Protein AF-A0A743Z932-F1 (afdb_monomer_lite)

Sequence (120 aa):
MTENQHVRCTPEEFRTSVIRALTDIPPQTDADRCIREFISHWPAFNGGWLLFFAAHIQAAINNTNSNNILLLISTDKNQSWMQTEISGSPVPVLPVPDFCDFFIRRQQFIAVDFRPTPPE

Radius of gyration: 13.88 Å; chains: 1; bounding box: 36×32×36 Å

Foldseek 3Di:
DFDKDKDKDDLVVQLVLLVCLVVVNDDDDPSVVLNNVLCVLVVVADRVVSNVVSVLVVVQCVVQVWPPKMWMWIATPNSQAIEIEIETVPFRPRPPPPPVCVVCVVRVHYHYHYDYDDDD

pLDDT: mean 74.31, std 14.08, range [42.59, 92.62]

Secondary structure (DSSP, 8-state):
---EEEEEE-HHHHHHHHHHHHTTPPP-SHHHHHHHHHHHH-TTTSSHHHHHHHHHHHHHHHHHT-TT-EEEEEEETT---EEEEEEESSPP-----HHHHHHHTT-TTEEEEEEEPPP-

Structure (mmCIF, N/CA/C/O backbone):
data_AF-A0A743Z932-F1
#
_entry.id   AF-A0A743Z932-F1
#
loop_
_atom_site.group_PDB
_atom_site.id
_atom_site.type_symbol
_atom_site.label_atom_id
_atom_site.label_alt_id
_atom_site.label_comp_id
_atom_site.label_asym_id
_atom_site.label_entity_id
_atom_site.label_seq_id
_atom_site.pdbx_PDB_ins_code
_atom_site.Cartn_x
_atom_site.Cartn_y
_atom_site.Cartn_z
_atom_site.occupancy
_atom_site.B_iso_or_equiv
_atom_site.auth_seq_id
_atom_site.auth_comp_id
_atom_site.auth_asym_id
_atom_site.auth_atom_id
_atom_site.pdbx_PDB_model_num
ATOM 1 N N . MET A 1 1 ? -20.133 15.194 -3.673 1.00 44.06 1 MET A N 1
ATOM 2 C CA . MET A 1 1 ? -18.705 15.123 -4.035 1.00 44.06 1 MET A CA 1
ATOM 3 C C . MET A 1 1 ? -18.008 14.389 -2.911 1.00 44.06 1 MET A C 1
ATOM 5 O O . MET A 1 1 ? -18.061 14.859 -1.783 1.00 44.06 1 MET A O 1
ATOM 9 N N . THR A 1 2 ? -17.516 13.183 -3.169 1.00 50.94 2 THR A N 1
ATOM 10 C CA . THR A 1 2 ? -16.728 12.419 -2.197 1.00 50.94 2 THR A CA 1
ATOM 11 C C . THR A 1 2 ? -15.359 13.081 -2.124 1.00 50.94 2 THR A C 1
ATOM 13 O O . THR A 1 2 ? -14.681 13.196 -3.140 1.00 50.94 2 THR A O 1
ATOM 16 N N . GLU A 1 3 ? -15.013 13.623 -0.963 1.00 68.69 3 GLU A N 1
ATOM 17 C CA . GLU A 1 3 ? -13.696 14.201 -0.720 1.00 68.69 3 GLU A CA 1
ATOM 18 C C . GLU A 1 3 ? -12.708 13.034 -0.626 1.00 68.69 3 GLU A C 1
ATOM 20 O O . GLU A 1 3 ? -12.849 12.167 0.242 1.00 68.69 3 GLU A O 1
ATOM 25 N N . ASN A 1 4 ? -11.798 12.955 -1.596 1.00 76.81 4 ASN A N 1
ATOM 26 C CA . ASN A 1 4 ? -10.777 11.920 -1.645 1.00 76.81 4 ASN A CA 1
ATOM 27 C C . ASN A 1 4 ? -9.505 12.448 -0.981 1.00 76.81 4 ASN A C 1
ATOM 29 O O . ASN A 1 4 ? -9.063 13.564 -1.265 1.00 76.81 4 ASN A O 1
ATOM 33 N N . GLN A 1 5 ? -8.910 11.642 -0.110 1.00 82.56 5 GLN A N 1
ATOM 34 C CA . GLN A 1 5 ? -7.587 11.890 0.431 1.00 82.56 5 GLN A CA 1
ATOM 35 C C . GLN A 1 5 ? -6.547 11.404 -0.575 1.00 82.56 5 GLN A C 1
ATOM 37 O O . GLN A 1 5 ? -6.607 10.270 -1.044 1.00 82.56 5 GLN A O 1
ATOM 42 N N . HIS A 1 6 ? -5.579 12.262 -0.884 1.00 86.88 6 HIS A N 1
ATOM 43 C CA . HIS A 1 6 ? -4.495 11.962 -1.808 1.00 86.88 6 HIS A CA 1
ATOM 44 C C . HIS A 1 6 ? -3.156 12.066 -1.086 1.00 86.88 6 HIS A C 1
ATOM 46 O O . HIS A 1 6 ? -2.832 13.116 -0.531 1.00 86.88 6 HIS A O 1
ATOM 52 N N . VAL A 1 7 ? -2.364 10.997 -1.117 1.00 89.25 7 VAL A N 1
ATOM 53 C CA . VAL A 1 7 ? -1.026 10.969 -0.522 1.00 89.25 7 VAL A CA 1
ATOM 54 C C . VAL A 1 7 ? -0.011 10.517 -1.558 1.00 89.25 7 VAL A C 1
ATOM 56 O O . VAL A 1 7 ? -0.188 9.491 -2.210 1.00 89.25 7 VAL A O 1
ATOM 59 N N . ARG A 1 8 ? 1.066 11.290 -1.703 1.00 90.06 8 ARG A N 1
ATOM 60 C CA . ARG A 1 8 ? 2.211 10.922 -2.537 1.00 90.06 8 ARG A CA 1
ATOM 61 C C . ARG A 1 8 ? 3.301 10.312 -1.675 1.00 90.06 8 ARG A C 1
ATOM 63 O O . ARG A 1 8 ? 3.592 10.838 -0.605 1.00 90.06 8 ARG A O 1
ATOM 70 N N . CYS A 1 9 ? 3.899 9.233 -2.154 1.00 88.44 9 CYS A N 1
ATOM 71 C CA . CYS A 1 9 ? 5.037 8.598 -1.506 1.00 88.44 9 CYS A CA 1
ATOM 72 C C . CYS A 1 9 ? 5.916 7.887 -2.534 1.00 88.44 9 CYS A C 1
ATOM 74 O O . CYS A 1 9 ? 5.499 7.594 -3.658 1.00 88.44 9 CYS A O 1
ATOM 76 N N . THR A 1 10 ? 7.150 7.610 -2.145 1.00 88.56 10 THR A N 1
ATOM 77 C CA . THR A 1 10 ? 8.021 6.706 -2.883 1.00 88.56 10 THR A CA 1
ATOM 78 C C . THR A 1 10 ? 7.612 5.246 -2.641 1.00 88.56 10 THR A C 1
ATOM 80 O O . THR A 1 10 ? 6.945 4.922 -1.656 1.00 88.56 10 THR A O 1
ATOM 83 N N . PRO A 1 11 ? 8.032 4.324 -3.512 1.00 85.75 11 PRO A N 1
ATOM 84 C CA . PRO A 1 11 ? 7.841 2.885 -3.327 1.00 85.75 11 PRO A CA 1
ATOM 85 C C . PRO A 1 11 ? 8.407 2.324 -2.021 1.00 85.75 11 PRO A C 1
ATOM 87 O O . PRO A 1 11 ? 7.791 1.460 -1.394 1.00 85.75 11 PRO A O 1
ATOM 90 N N . GLU A 1 12 ? 9.552 2.844 -1.584 1.00 87.50 12 GLU A N 1
ATOM 91 C CA . GLU A 1 12 ? 10.166 2.461 -0.314 1.00 87.50 12 GLU A CA 1
ATOM 92 C C . GLU A 1 12 ? 9.348 2.966 0.880 1.00 87.50 12 GLU A C 1
ATOM 94 O O . GLU A 1 12 ? 9.096 2.211 1.825 1.00 87.50 12 GLU A O 1
ATOM 99 N N . GLU A 1 13 ? 8.879 4.214 0.819 1.00 91.12 13 GLU A N 1
ATOM 100 C CA . GLU A 1 13 ? 7.983 4.778 1.829 1.00 91.12 13 GLU A CA 1
ATOM 101 C C . GLU A 1 13 ? 6.680 3.984 1.901 1.00 91.12 13 GLU A C 1
ATOM 103 O O . GLU A 1 13 ? 6.302 3.562 2.987 1.00 91.12 13 GLU A O 1
ATOM 108 N N . PHE A 1 14 ? 6.053 3.678 0.760 1.00 89.69 14 PHE A N 1
ATOM 109 C CA . PHE A 1 14 ? 4.849 2.849 0.695 1.00 89.69 14 PHE A CA 1
ATOM 110 C C . PHE A 1 14 ? 5.052 1.496 1.384 1.00 89.69 14 PHE A C 1
ATOM 112 O O . PHE A 1 14 ? 4.279 1.115 2.266 1.00 89.69 14 PHE A O 1
ATOM 119 N N . ARG A 1 15 ? 6.130 0.781 1.034 1.00 90.19 15 ARG A N 1
ATOM 120 C CA . ARG A 1 15 ? 6.478 -0.499 1.666 1.00 90.19 15 ARG A CA 1
ATOM 121 C C . ARG A 1 15 ? 6.646 -0.346 3.176 1.00 90.19 15 ARG A C 1
ATOM 123 O O . ARG A 1 15 ? 6.138 -1.168 3.940 1.00 90.19 15 ARG A O 1
ATOM 130 N N . THR A 1 16 ? 7.361 0.689 3.601 1.00 92.31 16 THR A N 1
ATOM 131 C CA . THR A 1 16 ? 7.630 0.969 5.013 1.00 92.31 16 THR A CA 1
ATOM 132 C C . THR A 1 16 ? 6.341 1.269 5.773 1.00 92.31 16 THR A C 1
ATOM 134 O O . THR A 1 16 ? 6.130 0.705 6.847 1.00 92.31 16 THR A O 1
ATOM 137 N N . SER A 1 17 ? 5.447 2.079 5.205 1.00 92.19 17 SER A N 1
ATOM 138 C CA . SER A 1 17 ? 4.137 2.399 5.772 1.00 92.19 17 SER A CA 1
ATOM 139 C C . SER A 1 17 ? 3.267 1.160 5.959 1.00 92.19 17 SER A C 1
ATOM 141 O O . SER A 1 17 ? 2.674 0.983 7.023 1.00 92.19 17 SER A O 1
ATOM 143 N N . VAL A 1 18 ? 3.238 0.263 4.968 1.00 89.75 18 VAL A N 1
ATOM 144 C CA . VAL A 1 18 ? 2.511 -1.012 5.066 1.00 89.75 18 VAL A CA 1
ATOM 145 C C . VAL A 1 18 ? 3.080 -1.879 6.190 1.00 89.75 18 VAL A C 1
ATOM 147 O O . VAL A 1 18 ? 2.320 -2.386 7.011 1.00 89.75 18 VAL A O 1
ATOM 150 N N . ILE A 1 19 ? 4.409 -2.023 6.273 1.00 90.75 19 ILE A N 1
ATOM 151 C CA . ILE A 1 19 ? 5.054 -2.794 7.349 1.00 90.75 19 ILE A CA 1
ATOM 152 C C . ILE A 1 19 ? 4.709 -2.192 8.712 1.00 90.75 19 ILE A C 1
ATOM 154 O O . ILE A 1 19 ? 4.265 -2.923 9.591 1.00 90.75 19 ILE A O 1
ATOM 158 N N . ARG A 1 20 ? 4.852 -0.872 8.880 1.00 92.62 20 ARG A N 1
ATOM 159 C CA . ARG A 1 20 ? 4.542 -0.182 10.141 1.00 92.62 20 ARG A CA 1
ATOM 160 C C . ARG A 1 20 ? 3.100 -0.393 10.571 1.00 92.62 20 ARG A C 1
ATOM 162 O O . ARG A 1 20 ? 2.866 -0.687 11.740 1.00 92.62 20 ARG A O 1
ATOM 169 N N . ALA A 1 21 ? 2.158 -0.271 9.638 1.00 90.44 21 ALA A N 1
ATOM 170 C CA . ALA A 1 21 ? 0.748 -0.509 9.905 1.00 90.44 21 ALA A CA 1
ATOM 171 C C . ALA A 1 21 ? 0.487 -1.959 10.347 1.00 90.44 21 ALA A C 1
ATOM 173 O O . ALA A 1 21 ? -0.288 -2.174 11.272 1.00 90.44 21 ALA A O 1
ATOM 174 N N . LEU A 1 22 ? 1.173 -2.939 9.748 1.00 87.62 22 LEU A N 1
ATOM 175 C CA . LEU A 1 22 ? 1.035 -4.358 10.099 1.00 87.62 22 LEU A CA 1
ATOM 176 C C . LEU A 1 22 ? 1.724 -4.768 11.396 1.00 87.62 22 LEU A C 1
ATOM 178 O O . LEU A 1 22 ? 1.329 -5.756 12.008 1.00 87.62 22 LEU A O 1
ATOM 182 N N . THR A 1 23 ? 2.758 -4.040 11.804 1.00 90.50 23 THR A N 1
ATOM 183 C CA . THR A 1 23 ? 3.487 -4.277 13.055 1.00 90.50 23 THR A CA 1
ATOM 184 C C . THR A 1 23 ? 3.069 -3.311 14.164 1.00 90.50 23 THR A C 1
ATOM 186 O O . THR A 1 23 ? 3.801 -3.148 15.137 1.00 90.50 23 THR A O 1
ATOM 189 N N . ASP A 1 24 ? 1.941 -2.619 13.993 1.00 87.94 24 ASP A N 1
ATOM 190 C CA . ASP A 1 24 ? 1.374 -1.644 14.930 1.00 87.94 24 ASP A CA 1
ATOM 191 C C . ASP A 1 24 ? 2.285 -0.470 15.339 1.00 87.94 24 ASP A C 1
ATOM 193 O O . ASP A 1 24 ? 1.994 0.258 16.295 1.00 87.94 24 ASP A O 1
ATOM 197 N N . ILE A 1 25 ? 3.336 -0.191 14.565 1.00 92.62 25 ILE A N 1
ATOM 198 C CA . ILE A 1 25 ? 4.239 0.941 14.802 1.00 92.62 25 ILE A CA 1
ATOM 199 C C . ILE A 1 25 ? 3.476 2.256 14.549 1.00 92.62 25 ILE A C 1
ATOM 201 O O . ILE A 1 25 ? 2.764 2.365 13.547 1.00 92.62 25 ILE A O 1
ATOM 205 N N . PRO A 1 26 ? 3.581 3.271 15.432 1.00 91.62 26 PRO A N 1
ATOM 206 C CA . PRO A 1 26 ? 2.912 4.560 15.253 1.00 91.62 26 PRO A CA 1
ATOM 207 C C . PRO A 1 26 ? 3.216 5.218 13.895 1.00 91.62 26 PRO A C 1
ATOM 209 O O . PRO A 1 26 ? 4.369 5.172 13.453 1.00 91.62 26 PRO A O 1
ATOM 212 N N . PRO A 1 27 ? 2.218 5.842 13.236 1.00 91.69 27 PRO A N 1
ATOM 213 C CA . PRO A 1 27 ? 2.436 6.508 11.959 1.00 91.69 27 PRO A CA 1
ATOM 214 C C . PRO A 1 27 ? 3.354 7.723 12.129 1.00 91.69 27 PRO A C 1
ATOM 216 O O . PRO A 1 27 ? 3.185 8.508 13.061 1.00 91.69 27 PRO A O 1
ATOM 219 N N . GLN A 1 28 ? 4.311 7.885 11.217 1.00 92.56 28 GLN A N 1
ATOM 220 C CA . GLN A 1 28 ? 5.267 8.999 11.201 1.00 92.56 28 GLN A CA 1
ATOM 221 C C . GLN A 1 28 ? 5.062 9.937 10.007 1.00 92.56 28 GLN A C 1
ATOM 223 O O . GLN A 1 28 ? 5.530 11.071 10.029 1.00 92.56 28 GLN A O 1
ATOM 228 N N . THR A 1 29 ? 4.368 9.471 8.970 1.00 91.25 29 THR A N 1
ATOM 229 C CA . THR A 1 29 ? 4.080 10.221 7.742 1.00 91.25 29 THR A CA 1
ATOM 230 C C . THR A 1 29 ? 2.578 10.218 7.454 1.00 91.25 29 THR A C 1
ATOM 232 O O . THR A 1 29 ? 1.816 9.433 8.027 1.00 91.25 29 THR A O 1
ATOM 235 N N . ASP A 1 30 ? 2.125 11.080 6.542 1.00 89.06 30 ASP A N 1
ATOM 236 C CA . ASP A 1 30 ? 0.730 11.047 6.088 1.00 89.06 30 ASP A CA 1
ATOM 237 C C . ASP A 1 30 ? 0.410 9.761 5.303 1.00 89.06 30 ASP A C 1
ATOM 239 O O . ASP A 1 30 ? -0.722 9.280 5.357 1.00 89.06 30 ASP A O 1
ATOM 243 N N . ALA A 1 31 ? 1.411 9.152 4.652 1.00 88.25 31 ALA A N 1
ATOM 244 C CA . ALA A 1 31 ? 1.281 7.840 4.015 1.00 88.25 31 ALA A CA 1
ATOM 245 C C . ALA A 1 31 ? 1.062 6.738 5.054 1.00 88.25 31 ALA A C 1
ATOM 247 O O . ALA A 1 31 ? 0.144 5.934 4.897 1.00 88.25 31 ALA A O 1
ATOM 248 N N . ASP A 1 32 ? 1.824 6.756 6.156 1.00 91.88 32 ASP A N 1
ATOM 249 C CA . ASP A 1 32 ? 1.627 5.826 7.270 1.00 91.88 32 ASP A CA 1
ATOM 250 C C . ASP A 1 32 ? 0.203 5.936 7.826 1.00 91.88 32 ASP A C 1
ATOM 252 O O . ASP A 1 32 ? -0.434 4.918 8.086 1.00 91.88 32 ASP A O 1
ATOM 256 N N . ARG A 1 33 ? -0.306 7.165 8.000 1.00 91.44 33 ARG A N 1
ATOM 257 C CA . ARG A 1 33 ? -1.659 7.398 8.522 1.00 91.44 33 ARG A CA 1
ATOM 258 C C . ARG A 1 33 ? -2.726 6.870 7.565 1.00 91.44 33 ARG A C 1
ATOM 260 O O . ARG A 1 33 ? -3.553 6.069 7.985 1.00 91.44 33 ARG A O 1
ATOM 267 N N . CYS A 1 34 ? -2.659 7.265 6.294 1.00 89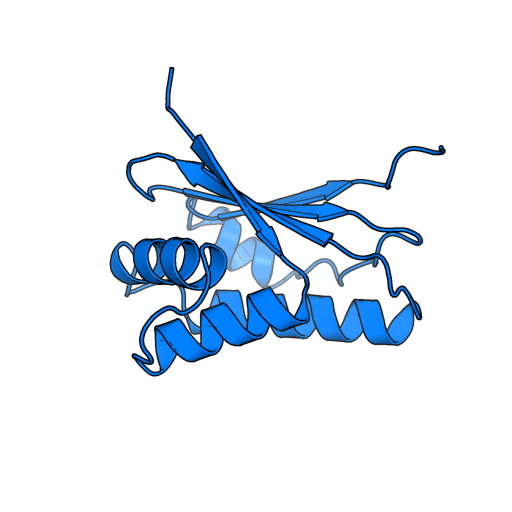.06 34 CYS A N 1
ATOM 268 C CA . CYS A 1 34 ? -3.610 6.849 5.261 1.00 89.06 34 CYS A CA 1
ATOM 269 C C . CYS A 1 34 ? -3.651 5.319 5.110 1.00 89.06 34 CYS A C 1
ATOM 271 O O . CYS A 1 34 ? -4.717 4.708 5.162 1.00 89.06 34 CYS A O 1
ATOM 273 N N . ILE A 1 35 ? -2.483 4.677 5.011 1.00 88.50 35 ILE A N 1
ATOM 274 C CA . ILE A 1 35 ? -2.391 3.220 4.872 1.00 88.50 35 ILE A CA 1
ATOM 275 C C . ILE A 1 35 ? -2.882 2.527 6.143 1.00 88.50 35 ILE A C 1
ATOM 277 O O . ILE A 1 35 ? -3.661 1.583 6.048 1.00 88.50 35 ILE A O 1
ATOM 281 N N . ARG A 1 36 ? -2.492 2.993 7.335 1.00 89.94 36 ARG A N 1
ATOM 282 C CA . ARG A 1 36 ? -2.950 2.390 8.596 1.00 89.94 36 ARG A CA 1
ATOM 283 C C . ARG A 1 36 ? -4.465 2.462 8.752 1.00 89.94 36 ARG A C 1
ATOM 285 O O . ARG A 1 36 ? -5.072 1.468 9.145 1.00 89.94 36 ARG A O 1
ATOM 292 N N . GLU A 1 37 ? -5.064 3.609 8.450 1.00 88.50 37 GLU A N 1
ATOM 293 C CA . GLU A 1 37 ? -6.517 3.785 8.483 1.00 88.50 37 GLU A CA 1
ATOM 294 C C . GLU A 1 37 ? -7.209 2.861 7.480 1.00 88.50 37 GLU A C 1
ATOM 296 O O . GLU A 1 37 ? -8.173 2.191 7.834 1.00 88.50 37 GLU A O 1
ATOM 301 N N . PHE A 1 38 ? -6.698 2.743 6.256 1.00 86.25 38 PHE A N 1
ATOM 302 C CA . PHE A 1 38 ? -7.275 1.827 5.275 1.00 86.25 38 PHE A CA 1
ATOM 303 C C . PHE A 1 38 ? -7.211 0.356 5.724 1.00 86.25 38 PHE A C 1
ATOM 305 O O . PHE A 1 38 ? -8.204 -0.370 5.636 1.00 86.25 38 PHE A O 1
ATOM 312 N N . ILE A 1 39 ? -6.066 -0.090 6.256 1.00 85.62 39 ILE A N 1
ATOM 313 C CA . ILE A 1 39 ? -5.892 -1.466 6.749 1.00 85.62 39 ILE A CA 1
ATOM 314 C C . ILE A 1 39 ? -6.825 -1.756 7.929 1.00 85.62 39 ILE A C 1
ATOM 316 O O . ILE A 1 39 ? -7.397 -2.845 7.997 1.00 85.62 39 ILE A O 1
ATOM 320 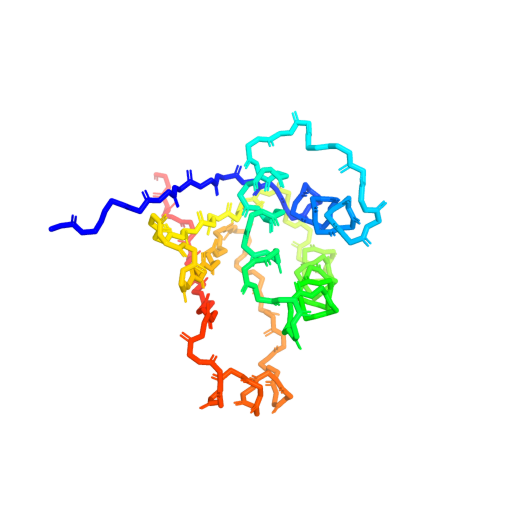N N . SER A 1 40 ? -7.014 -0.799 8.843 1.00 85.12 40 SER A N 1
ATOM 321 C CA . SER A 1 40 ? -7.868 -0.994 10.021 1.00 85.12 40 SER A CA 1
ATOM 322 C C . SER A 1 40 ? -9.356 -1.112 9.680 1.00 85.12 40 SER A C 1
ATOM 324 O O . SER A 1 40 ? -10.082 -1.800 10.398 1.00 85.12 40 SER A O 1
ATOM 326 N N . HIS A 1 41 ? -9.807 -0.503 8.579 1.00 80.62 41 HIS A N 1
ATOM 327 C CA . HIS A 1 41 ? -11.182 -0.637 8.083 1.00 80.62 41 HIS A CA 1
ATOM 328 C C . HIS A 1 41 ? -11.420 -1.969 7.357 1.00 80.62 41 HIS A C 1
ATOM 330 O O . HIS A 1 41 ? -12.541 -2.478 7.360 1.00 80.62 41 HIS A O 1
ATOM 336 N N . TRP A 1 42 ? -10.366 -2.576 6.799 1.00 73.75 42 TRP A N 1
ATOM 337 C CA . TRP A 1 42 ? -10.434 -3.848 6.071 1.00 73.75 42 TRP A CA 1
ATOM 338 C C . TRP A 1 42 ? -9.432 -4.889 6.606 1.00 73.75 42 TRP A C 1
ATOM 340 O O . TRP A 1 42 ? -8.591 -5.395 5.850 1.00 73.75 42 TRP A O 1
ATOM 350 N N . PRO A 1 43 ? -9.530 -5.275 7.896 1.00 64.38 43 PRO A N 1
ATOM 351 C CA . PRO A 1 43 ? -8.537 -6.126 8.556 1.00 64.38 43 PRO A CA 1
ATOM 352 C C . PRO A 1 43 ? -8.488 -7.545 7.976 1.00 64.38 43 PRO A C 1
ATOM 354 O O . PRO A 1 43 ? -7.441 -8.185 7.989 1.00 64.38 43 PRO A O 1
ATOM 357 N N . ALA A 1 44 ? -9.605 -8.028 7.419 1.00 58.72 44 ALA A N 1
ATOM 358 C CA . ALA A 1 44 ? -9.682 -9.326 6.750 1.00 58.72 44 ALA A CA 1
ATOM 359 C C . ALA A 1 44 ? -8.944 -9.364 5.400 1.00 58.72 44 ALA A C 1
ATOM 361 O O . ALA A 1 44 ? -8.746 -10.450 4.857 1.00 58.72 44 ALA A O 1
ATOM 362 N N . PHE A 1 45 ? -8.559 -8.204 4.852 1.00 61.97 45 PHE A N 1
ATOM 363 C CA . PHE A 1 45 ? -8.123 -8.107 3.465 1.00 61.97 45 PHE A CA 1
ATOM 364 C C . PHE A 1 45 ? -6.688 -7.586 3.278 1.00 61.97 45 PHE A C 1
ATOM 366 O O . PHE A 1 45 ? -5.980 -8.136 2.439 1.00 61.97 45 PHE A O 1
ATOM 373 N N . ASN A 1 46 ? -6.178 -6.596 4.024 1.00 67.31 46 ASN A N 1
ATOM 374 C CA . ASN A 1 46 ? -5.158 -5.734 3.391 1.00 67.31 46 ASN A CA 1
ATOM 375 C C . ASN A 1 46 ? -3.859 -5.469 4.159 1.00 67.31 46 ASN A C 1
ATOM 377 O O . ASN A 1 46 ? -3.386 -4.349 4.199 1.00 67.31 46 ASN A O 1
ATOM 381 N N . GLY A 1 47 ? -3.190 -6.501 4.661 1.00 62.84 47 GLY A N 1
ATOM 382 C CA . GLY A 1 47 ? -1.772 -6.403 5.027 1.00 62.84 47 GLY A CA 1
ATOM 383 C C . GLY A 1 47 ? -0.844 -7.058 4.021 1.00 62.84 47 GLY A C 1
ATOM 384 O O . GLY A 1 47 ? -0.037 -6.422 3.342 1.00 62.84 47 GLY A O 1
ATOM 385 N N . GLY A 1 48 ? -1.012 -8.375 3.912 1.00 74.25 48 GLY A N 1
ATOM 386 C CA . GLY A 1 48 ? -0.204 -9.216 3.038 1.00 74.25 48 GLY A CA 1
ATOM 387 C C . GLY A 1 48 ? -0.315 -8.826 1.567 1.00 74.25 48 GLY A C 1
ATOM 388 O O . GLY A 1 48 ? 0.697 -8.854 0.874 1.00 74.25 48 GLY A O 1
ATOM 389 N N . TRP A 1 49 ? -1.497 -8.404 1.096 1.00 78.00 49 TRP A N 1
ATOM 390 C CA . TRP A 1 49 ? -1.656 -7.953 -0.290 1.00 78.00 49 TRP A CA 1
ATOM 391 C C . TRP A 1 49 ? -0.880 -6.664 -0.566 1.00 78.00 49 TRP A C 1
ATOM 393 O O . TRP A 1 49 ? -0.103 -6.621 -1.516 1.00 78.00 49 TRP A O 1
ATOM 403 N N . LEU A 1 50 ? -1.019 -5.640 0.286 1.00 81.56 50 LEU A N 1
ATOM 404 C CA . LEU A 1 50 ? -0.273 -4.387 0.126 1.00 81.56 50 LEU A CA 1
ATOM 405 C C . LEU A 1 50 ? 1.239 -4.627 0.221 1.00 81.56 50 LEU A C 1
ATOM 407 O O . LEU A 1 50 ? 2.006 -4.022 -0.525 1.00 81.56 50 LEU A O 1
ATOM 411 N N . LEU A 1 51 ? 1.670 -5.559 1.077 1.00 82.25 51 LEU A N 1
ATOM 412 C CA . LEU A 1 51 ? 3.074 -5.944 1.201 1.00 82.25 51 LEU A CA 1
ATOM 413 C C . LEU A 1 51 ? 3.582 -6.684 -0.048 1.00 82.25 51 LEU A C 1
ATOM 415 O O . LEU A 1 51 ? 4.682 -6.406 -0.526 1.00 82.25 51 LEU A O 1
ATOM 419 N N . PHE A 1 52 ? 2.778 -7.595 -0.604 1.00 79.31 52 PHE A N 1
ATOM 420 C CA . PHE A 1 52 ? 3.068 -8.281 -1.864 1.00 79.31 52 PHE A CA 1
ATOM 421 C C . PHE A 1 52 ? 3.152 -7.290 -3.030 1.00 79.31 52 PHE A C 1
ATOM 423 O O . PHE A 1 52 ? 4.095 -7.345 -3.820 1.00 79.31 52 PHE A O 1
ATOM 430 N N . PHE A 1 53 ? 2.207 -6.351 -3.108 1.00 79.50 53 PHE A N 1
ATOM 431 C CA . PHE A 1 53 ? 2.185 -5.294 -4.112 1.00 79.50 53 PHE A CA 1
ATOM 432 C C . PHE A 1 53 ? 3.421 -4.391 -4.000 1.00 79.50 53 PHE A C 1
ATOM 434 O O . PHE A 1 53 ? 4.113 -4.173 -4.993 1.00 79.50 53 PHE A O 1
ATOM 441 N N . ALA A 1 54 ? 3.780 -3.966 -2.785 1.00 81.94 54 ALA A N 1
ATOM 442 C CA . ALA A 1 54 ? 4.996 -3.199 -2.528 1.00 81.94 54 ALA A CA 1
ATOM 443 C C . ALA A 1 54 ? 6.267 -3.938 -2.987 1.00 81.94 54 ALA A C 1
ATOM 445 O O . ALA A 1 54 ? 7.151 -3.335 -3.594 1.00 81.94 54 ALA A O 1
ATOM 446 N N . ALA A 1 55 ? 6.352 -5.254 -2.755 1.00 81.50 55 ALA A N 1
ATOM 447 C CA . ALA A 1 55 ? 7.477 -6.065 -3.219 1.00 81.50 55 ALA A CA 1
ATOM 448 C C . ALA A 1 55 ? 7.570 -6.125 -4.755 1.00 81.50 55 ALA A C 1
ATOM 450 O O . ALA A 1 55 ? 8.670 -6.060 -5.303 1.00 81.50 55 ALA A O 1
ATOM 451 N N . HIS A 1 56 ? 6.433 -6.199 -5.453 1.00 79.12 56 HIS A N 1
ATOM 452 C CA . HIS A 1 56 ? 6.392 -6.201 -6.919 1.00 79.12 56 HIS A CA 1
ATOM 453 C C . HIS A 1 56 ? 6.834 -4.866 -7.508 1.00 79.12 56 HIS A C 1
ATOM 455 O O . HIS A 1 56 ? 7.626 -4.844 -8.450 1.00 79.12 56 HIS A O 1
ATOM 461 N N . ILE A 1 57 ? 6.371 -3.762 -6.921 1.00 77.81 57 ILE A N 1
ATOM 462 C CA . ILE A 1 57 ? 6.803 -2.422 -7.312 1.00 77.81 57 ILE A CA 1
ATOM 463 C C . ILE A 1 57 ? 8.319 -2.289 -7.133 1.00 77.81 57 ILE A C 1
ATOM 465 O O . ILE A 1 57 ? 9.012 -1.885 -8.066 1.00 77.81 57 ILE A O 1
ATOM 469 N N . GLN A 1 58 ? 8.848 -2.701 -5.976 1.00 78.88 58 GLN A N 1
ATOM 470 C CA . GLN A 1 58 ? 10.284 -2.657 -5.697 1.00 78.88 58 GLN A CA 1
ATOM 471 C C . GLN A 1 58 ? 11.099 -3.492 -6.691 1.00 78.88 58 GLN A C 1
ATOM 473 O O . GLN A 1 58 ? 12.133 -3.038 -7.177 1.00 78.88 58 GLN A O 1
ATOM 478 N N . ALA A 1 59 ? 10.637 -4.703 -7.013 1.00 77.00 59 ALA A N 1
ATOM 479 C CA . ALA A 1 59 ? 11.301 -5.563 -7.986 1.00 77.00 59 ALA A CA 1
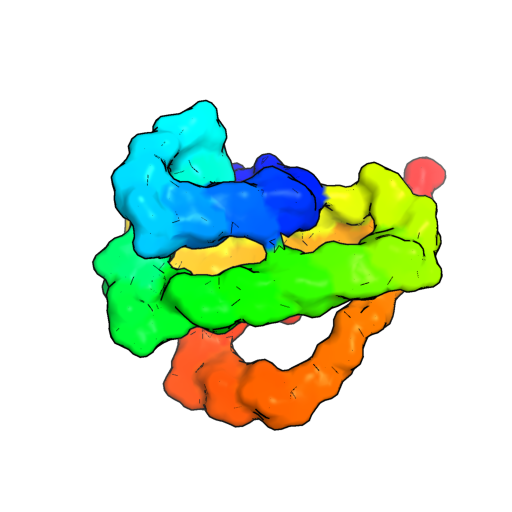ATOM 480 C C . ALA A 1 59 ? 11.349 -4.914 -9.377 1.00 77.00 59 ALA A C 1
ATOM 482 O O . ALA A 1 59 ? 12.379 -4.965 -10.047 1.00 77.00 59 ALA A O 1
ATOM 483 N N . ALA A 1 60 ? 10.265 -4.264 -9.799 1.00 72.94 60 ALA A N 1
ATOM 484 C CA . ALA A 1 60 ? 10.221 -3.604 -11.093 1.00 72.94 60 ALA A CA 1
ATOM 485 C C . ALA A 1 60 ? 11.116 -2.359 -11.157 1.00 72.94 60 ALA A C 1
ATOM 487 O O . ALA A 1 60 ? 11.824 -2.192 -12.143 1.00 72.94 60 ALA A O 1
ATOM 488 N N . ILE A 1 61 ? 11.166 -1.551 -10.092 1.00 72.69 61 ILE A N 1
ATOM 489 C CA . ILE A 1 61 ? 12.092 -0.408 -9.977 1.00 72.69 61 ILE A CA 1
ATOM 490 C C . ILE A 1 61 ? 13.544 -0.856 -10.106 1.00 72.69 61 ILE A C 1
ATOM 492 O O . ILE A 1 61 ? 14.314 -0.269 -10.866 1.00 72.69 61 ILE A O 1
ATOM 496 N N . ASN A 1 62 ? 13.912 -1.914 -9.377 1.00 74.25 62 ASN A N 1
ATOM 497 C CA . ASN A 1 62 ? 15.267 -2.457 -9.405 1.00 74.25 62 ASN A CA 1
ATOM 498 C C . ASN A 1 62 ? 15.652 -2.933 -10.815 1.00 74.25 62 ASN A C 1
ATOM 500 O O . ASN A 1 62 ? 16.806 -2.808 -11.210 1.00 74.25 62 ASN A O 1
ATOM 504 N N . ASN A 1 63 ? 14.689 -3.444 -11.586 1.00 70.12 63 ASN A N 1
ATOM 505 C CA . ASN A 1 63 ? 14.917 -3.878 -12.963 1.00 70.12 63 ASN A CA 1
ATOM 506 C C . ASN A 1 63 ? 15.007 -2.711 -13.959 1.00 70.12 63 ASN A C 1
ATOM 508 O O . ASN A 1 63 ? 15.642 -2.858 -15.002 1.00 70.12 63 ASN A O 1
ATOM 512 N N . THR A 1 64 ? 14.390 -1.561 -13.671 1.00 64.69 64 THR A N 1
ATOM 513 C CA . THR A 1 64 ? 14.356 -0.409 -14.584 1.00 64.69 64 THR A CA 1
ATOM 514 C C . THR A 1 64 ? 15.347 0.708 -14.243 1.00 64.69 64 THR A C 1
ATOM 516 O O . THR A 1 64 ? 15.396 1.697 -14.977 1.00 64.69 64 THR A O 1
ATOM 519 N N . ASN A 1 65 ? 16.127 0.595 -13.156 1.00 65.06 65 ASN A N 1
ATOM 520 C CA . ASN A 1 65 ? 17.030 1.647 -12.646 1.00 65.06 65 ASN A CA 1
ATOM 521 C C . ASN A 1 65 ? 16.354 3.032 -12.538 1.00 65.06 65 ASN A C 1
ATOM 523 O O . ASN A 1 65 ? 16.977 4.075 -12.742 1.00 65.06 65 ASN A O 1
ATOM 527 N N . SER A 1 66 ? 15.047 3.048 -12.277 1.00 63.28 66 SER A N 1
ATOM 528 C CA . SER A 1 66 ? 14.233 4.262 -12.302 1.00 63.28 66 SER A CA 1
ATOM 529 C C . SER A 1 66 ? 14.148 4.875 -10.909 1.00 63.28 66 SER A C 1
ATOM 531 O O . SER A 1 66 ? 13.381 4.412 -10.071 1.00 63.28 66 SER A O 1
ATOM 533 N N . ASN A 1 67 ? 14.897 5.952 -10.669 1.00 63.59 67 ASN A N 1
ATOM 534 C CA . ASN A 1 67 ? 14.895 6.642 -9.370 1.00 63.59 67 ASN A CA 1
ATOM 535 C C . ASN A 1 67 ? 13.710 7.607 -9.178 1.00 63.59 67 ASN A C 1
ATOM 537 O O . ASN A 1 67 ? 13.499 8.101 -8.076 1.00 63.59 67 ASN A O 1
ATOM 541 N N . ASN A 1 68 ? 12.924 7.865 -10.228 1.00 70.81 68 ASN A N 1
ATOM 542 C CA . ASN A 1 68 ? 11.861 8.879 -10.228 1.00 70.81 68 ASN A CA 1
ATOM 543 C C . ASN A 1 68 ? 10.450 8.270 -10.190 1.00 70.81 68 ASN A C 1
ATOM 545 O O . ASN A 1 68 ? 9.514 8.849 -10.740 1.00 70.81 68 ASN A O 1
ATOM 549 N N . ILE A 1 69 ? 10.292 7.082 -9.599 1.00 74.38 69 ILE A N 1
ATOM 550 C CA . ILE A 1 69 ? 8.977 6.444 -9.471 1.00 74.38 69 ILE A CA 1
ATOM 551 C C . ILE A 1 69 ? 8.254 6.991 -8.239 1.00 74.38 69 ILE A C 1
ATOM 553 O O . ILE A 1 69 ? 8.773 6.942 -7.124 1.00 74.38 69 ILE A O 1
ATOM 557 N N . LEU A 1 70 ? 7.037 7.484 -8.448 1.00 82.00 70 LEU A N 1
ATOM 558 C CA . LEU A 1 70 ? 6.151 8.015 -7.421 1.00 82.00 70 LEU A CA 1
ATOM 559 C C . LEU A 1 70 ? 4.834 7.250 -7.410 1.00 82.00 70 LEU A C 1
ATOM 561 O O . LEU A 1 70 ? 4.251 6.963 -8.458 1.00 82.00 70 LEU A O 1
ATOM 565 N N . LEU A 1 71 ? 4.352 6.978 -6.202 1.00 83.56 71 LEU A N 1
ATOM 566 C CA . LEU A 1 71 ? 3.026 6.443 -5.946 1.00 83.56 71 LEU A CA 1
ATOM 567 C C . LEU A 1 71 ? 2.104 7.558 -5.474 1.00 83.56 71 LEU A C 1
ATOM 569 O O . LEU A 1 71 ? 2.427 8.301 -4.546 1.00 83.56 71 LEU A O 1
ATOM 573 N N . LEU A 1 72 ? 0.929 7.626 -6.083 1.00 86.12 72 LEU A N 1
ATOM 574 C CA . LEU A 1 72 ? -0.199 8.401 -5.599 1.00 86.12 72 LEU A CA 1
ATOM 575 C C . LEU A 1 72 ? -1.246 7.437 -5.044 1.00 86.12 72 LEU A C 1
ATOM 577 O O . LEU A 1 72 ? -1.831 6.645 -5.778 1.00 86.12 72 LEU A O 1
ATOM 581 N N . ILE A 1 73 ? -1.482 7.523 -3.742 1.00 85.69 73 ILE A N 1
ATOM 582 C CA . ILE A 1 73 ? -2.516 6.777 -3.034 1.00 85.69 73 ILE A CA 1
ATOM 583 C C . ILE A 1 73 ? -3.732 7.682 -2.920 1.00 85.69 73 ILE A C 1
ATOM 585 O O . ILE A 1 73 ? -3.627 8.790 -2.396 1.00 85.69 73 ILE A O 1
ATOM 589 N N . SER A 1 74 ? -4.873 7.212 -3.404 1.00 84.12 74 SER A N 1
ATOM 590 C CA . SER A 1 74 ? -6.151 7.906 -3.283 1.00 84.12 74 SER A CA 1
ATOM 591 C C . SER A 1 74 ? -7.124 7.036 -2.510 1.00 84.12 74 SER A C 1
ATOM 593 O O . SER A 1 74 ? -7.321 5.885 -2.883 1.00 84.12 74 SER A O 1
ATOM 595 N N . THR A 1 75 ? -7.734 7.566 -1.461 1.00 83.19 75 THR A N 1
ATOM 596 C CA . THR A 1 75 ? -8.810 6.893 -0.722 1.00 83.19 75 THR A CA 1
ATOM 597 C C . THR A 1 75 ? -9.982 7.851 -0.559 1.00 83.19 75 THR A C 1
ATOM 599 O O . THR A 1 75 ? -9.796 9.068 -0.602 1.00 83.19 75 THR A O 1
ATOM 602 N N . ASP A 1 76 ? -11.211 7.357 -0.414 1.00 82.88 76 ASP A N 1
ATOM 603 C CA . ASP A 1 76 ? -12.315 8.231 -0.009 1.00 82.88 76 ASP A CA 1
ATOM 604 C C . ASP A 1 76 ? -12.316 8.464 1.505 1.00 82.88 76 ASP A C 1
ATOM 606 O O . ASP A 1 76 ? -11.711 7.728 2.282 1.00 82.88 76 ASP A O 1
ATOM 610 N N . LYS A 1 77 ? -13.086 9.462 1.946 1.00 78.94 77 LYS A N 1
ATOM 611 C CA . LYS A 1 77 ? -13.279 9.779 3.371 1.00 78.94 77 LYS A CA 1
ATOM 612 C C . LYS A 1 77 ? -13.698 8.601 4.266 1.00 78.94 77 LYS A C 1
ATOM 614 O O . LYS A 1 77 ? -13.536 8.684 5.477 1.00 78.94 77 LYS A O 1
ATOM 619 N N . ASN A 1 78 ? -14.306 7.555 3.699 1.00 77.88 78 ASN A N 1
ATOM 620 C CA . ASN A 1 78 ? -14.764 6.384 4.448 1.00 77.88 78 ASN A CA 1
ATOM 621 C C . ASN A 1 78 ? -13.750 5.231 4.403 1.00 77.88 78 ASN A C 1
ATOM 623 O O . ASN A 1 78 ? -14.063 4.148 4.894 1.00 77.88 78 ASN A O 1
ATOM 627 N N . GLN A 1 79 ? -12.590 5.433 3.764 1.00 76.19 79 GLN A N 1
ATOM 628 C CA . GLN A 1 79 ? -11.587 4.403 3.491 1.00 76.19 79 GLN A CA 1
ATOM 629 C C . GLN A 1 79 ? -12.199 3.156 2.828 1.00 76.19 79 GLN A C 1
ATOM 631 O O . GLN A 1 79 ? -11.735 2.035 3.016 1.00 76.19 79 GLN A O 1
ATOM 636 N N . SER A 1 80 ? -13.282 3.339 2.073 1.00 74.56 80 SER A N 1
ATOM 637 C CA . SER A 1 80 ? -14.043 2.277 1.427 1.00 74.56 80 SER A CA 1
ATOM 638 C C . SER A 1 80 ? -13.360 1.754 0.171 1.00 74.56 80 SER A C 1
ATOM 640 O O . SER A 1 80 ? -13.672 0.655 -0.267 1.00 74.56 80 SER A O 1
ATOM 642 N N . TRP A 1 81 ? -12.404 2.496 -0.385 1.00 79.12 81 TRP A N 1
ATOM 643 C CA . TRP A 1 81 ? -11.543 2.034 -1.466 1.00 79.12 81 TRP A CA 1
ATOM 644 C C . TRP A 1 81 ? -10.173 2.719 -1.427 1.00 79.12 81 TRP A C 1
ATOM 646 O O . TRP A 1 81 ? -10.006 3.774 -0.815 1.00 79.12 81 TRP A O 1
ATOM 656 N N . MET A 1 82 ? -9.202 2.115 -2.110 1.00 81.94 82 MET A N 1
ATOM 657 C CA . MET A 1 82 ? -7.868 2.654 -2.353 1.00 81.94 82 MET A CA 1
ATOM 658 C C . MET A 1 82 ? -7.524 2.553 -3.840 1.00 81.94 82 MET A C 1
ATOM 660 O O . MET A 1 82 ? -7.689 1.505 -4.450 1.00 81.94 82 MET A O 1
ATOM 664 N N . GLN A 1 83 ? -7.014 3.623 -4.436 1.00 81.62 83 GLN A N 1
ATOM 665 C CA . GLN A 1 83 ? -6.380 3.593 -5.749 1.00 81.62 83 GLN A CA 1
ATOM 666 C C . GLN A 1 83 ? -4.902 3.902 -5.593 1.00 81.62 83 GLN A C 1
ATOM 668 O O . GLN A 1 83 ? -4.546 4.905 -4.977 1.00 81.62 83 GLN A O 1
ATOM 673 N N . THR A 1 84 ? -4.052 3.066 -6.174 1.00 78.44 84 THR A N 1
ATOM 674 C CA . THR A 1 84 ? -2.619 3.326 -6.290 1.00 78.44 84 THR A CA 1
ATOM 675 C C . THR A 1 84 ? -2.289 3.641 -7.743 1.00 78.44 84 THR A C 1
ATOM 677 O O . THR A 1 84 ? -2.443 2.808 -8.632 1.00 78.44 84 THR A O 1
ATOM 680 N N . GLU A 1 85 ? -1.864 4.872 -7.997 1.00 80.31 85 GLU A N 1
ATOM 681 C CA . GLU A 1 85 ? -1.367 5.303 -9.300 1.00 80.31 85 GLU A CA 1
ATOM 682 C C . GLU A 1 85 ? 0.160 5.342 -9.254 1.00 80.31 85 GLU A C 1
ATOM 684 O O . GLU A 1 85 ? 0.746 5.985 -8.382 1.00 80.31 85 GLU A O 1
ATOM 689 N N . ILE A 1 86 ? 0.806 4.628 -10.175 1.00 77.56 86 ILE A N 1
ATOM 690 C CA . ILE A 1 86 ? 2.265 4.580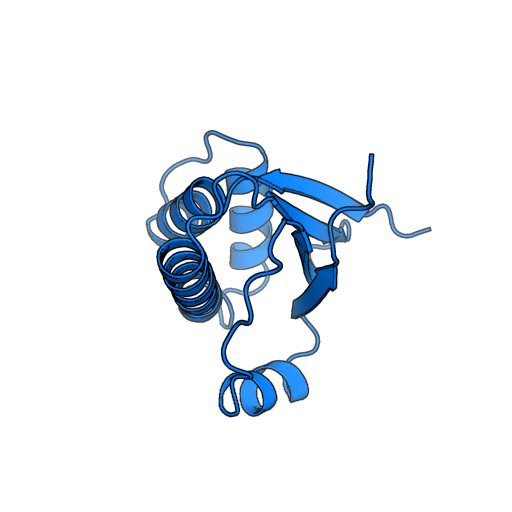 -10.287 1.00 77.56 86 ILE A CA 1
ATOM 691 C C . ILE A 1 86 ? 2.681 5.440 -11.471 1.00 77.56 86 ILE A C 1
ATOM 693 O O . ILE A 1 86 ? 2.248 5.205 -12.600 1.00 77.56 86 ILE A O 1
ATOM 697 N N . SER A 1 87 ? 3.542 6.415 -11.199 1.00 76.00 87 SER A N 1
ATOM 698 C CA . SER A 1 87 ? 4.097 7.338 -12.188 1.00 76.00 87 SER A CA 1
ATOM 699 C C . SER A 1 87 ? 5.621 7.267 -12.180 1.00 76.00 87 SER A C 1
ATOM 701 O O . SER A 1 87 ? 6.224 7.126 -11.120 1.00 76.00 87 SER A O 1
ATOM 703 N N . GLY A 1 88 ? 6.256 7.313 -13.349 1.00 68.88 88 GLY A N 1
ATOM 704 C CA . GLY A 1 88 ? 7.712 7.231 -13.483 1.00 68.88 88 GLY A CA 1
ATOM 705 C C . GLY A 1 88 ? 8.168 7.005 -14.926 1.00 68.88 88 GLY A C 1
ATOM 706 O O . GLY A 1 88 ? 7.366 6.651 -15.792 1.00 68.88 88 GLY A O 1
ATOM 707 N N . SER A 1 89 ? 9.465 7.209 -15.182 1.00 61.69 89 SER A N 1
ATOM 708 C CA . SER A 1 89 ? 10.087 6.971 -16.490 1.00 61.69 89 SER A CA 1
ATOM 709 C C . SER A 1 89 ? 11.406 6.193 -16.350 1.00 61.69 89 SER A C 1
ATOM 711 O O . SER A 1 89 ? 12.297 6.663 -15.636 1.00 61.69 89 SER A O 1
ATOM 713 N N . PRO A 1 90 ? 11.559 5.049 -17.045 1.00 63.91 90 PRO A N 1
ATOM 714 C CA . PRO A 1 90 ? 10.500 4.297 -17.730 1.00 63.91 90 PRO A CA 1
ATOM 715 C C . PRO A 1 90 ? 9.399 3.816 -16.766 1.00 63.91 90 PRO A C 1
ATOM 717 O O . PRO A 1 90 ? 9.651 3.564 -15.589 1.00 63.91 90 PRO A O 1
ATOM 720 N N . VAL A 1 91 ? 8.166 3.678 -17.270 1.00 63.69 91 VAL A N 1
ATOM 721 C CA . VAL A 1 91 ? 7.063 3.092 -16.490 1.00 63.69 91 VAL A CA 1
ATOM 722 C C . VAL A 1 91 ? 7.417 1.631 -16.194 1.00 63.69 91 VAL A C 1
ATOM 724 O O . VAL A 1 91 ? 7.633 0.868 -17.141 1.00 63.69 91 VAL A O 1
ATOM 727 N N . PRO A 1 92 ? 7.497 1.214 -14.919 1.00 62.72 92 PRO A N 1
ATOM 728 C CA . PRO A 1 92 ? 7.787 -0.171 -14.583 1.00 62.72 92 PRO A CA 1
ATOM 729 C C . PRO A 1 92 ? 6.666 -1.076 -15.108 1.00 62.72 92 PRO A C 1
ATOM 731 O O . PRO A 1 92 ? 5.504 -0.924 -14.732 1.00 62.72 92 PRO A O 1
ATOM 734 N N . VAL A 1 93 ? 7.014 -2.041 -15.962 1.00 62.72 93 VAL A N 1
ATOM 735 C CA . VAL A 1 93 ? 6.093 -3.117 -16.347 1.00 62.72 93 VAL A CA 1
ATOM 736 C C . VAL A 1 93 ? 6.009 -4.071 -15.160 1.00 62.72 93 VAL A C 1
ATOM 738 O O . VAL A 1 93 ? 6.885 -4.915 -14.970 1.00 62.72 93 VAL A O 1
ATOM 741 N N . LEU A 1 94 ? 4.986 -3.911 -14.318 1.00 62.47 94 LEU A N 1
ATOM 742 C CA . LEU A 1 94 ? 4.693 -4.920 -13.302 1.00 62.47 94 LEU A CA 1
ATOM 743 C C . LEU A 1 94 ? 4.204 -6.187 -14.013 1.00 62.47 94 LEU A C 1
ATOM 745 O O . LEU A 1 94 ? 3.456 -6.072 -14.989 1.00 62.47 94 LEU A O 1
ATOM 749 N N . PRO A 1 95 ? 4.603 -7.394 -13.568 1.00 54.72 95 PRO A N 1
ATOM 750 C CA . PRO A 1 95 ? 4.003 -8.609 -14.100 1.00 54.72 95 PRO A CA 1
ATOM 751 C C . PRO A 1 95 ? 2.489 -8.497 -13.913 1.00 54.72 95 PRO A C 1
ATOM 753 O O . PRO A 1 95 ? 2.037 -8.208 -12.805 1.00 54.72 95 PRO A O 1
ATOM 756 N N . VAL A 1 96 ? 1.723 -8.671 -14.997 1.00 52.78 96 VAL A N 1
ATOM 757 C CA . VAL A 1 96 ? 0.258 -8.740 -14.928 1.00 52.78 96 VAL A CA 1
ATOM 758 C C . VAL A 1 96 ? -0.045 -9.912 -14.009 1.00 52.78 96 VAL A C 1
ATOM 760 O O . VAL A 1 96 ? 0.283 -11.047 -14.362 1.00 52.78 96 VAL A O 1
ATOM 763 N N . PRO A 1 97 ? -0.558 -9.691 -12.795 1.00 52.44 97 PRO A N 1
ATOM 764 C CA . PRO A 1 97 ? -0.610 -10.785 -11.863 1.00 52.44 97 PRO A CA 1
ATOM 765 C C . PRO A 1 97 ? -1.908 -11.523 -12.163 1.00 52.44 97 PRO A C 1
ATOM 767 O O . PRO A 1 97 ? -2.980 -11.092 -11.741 1.00 52.44 97 PRO A O 1
ATOM 770 N N . ASP A 1 98 ? -1.806 -12.663 -12.844 1.00 49.28 98 ASP A N 1
ATOM 771 C CA . ASP A 1 98 ? -2.912 -13.624 -12.985 1.00 49.28 98 ASP A CA 1
ATOM 772 C C . ASP A 1 98 ? -3.506 -13.990 -11.604 1.00 49.28 98 ASP A C 1
ATOM 774 O O . ASP A 1 98 ? -4.684 -14.315 -11.466 1.00 49.28 98 ASP A O 1
ATOM 778 N N . PHE A 1 99 ? -2.703 -13.854 -10.541 1.00 46.94 99 PHE A N 1
ATOM 779 C CA . PHE A 1 99 ? -3.115 -13.971 -9.142 1.00 46.94 99 PHE A CA 1
ATOM 780 C C . PHE A 1 99 ? -3.861 -12.735 -8.591 1.00 46.94 99 PHE A C 1
ATOM 782 O O . PHE A 1 99 ? -4.792 -12.877 -7.796 1.00 46.94 99 PHE A O 1
ATOM 789 N N . CYS A 1 100 ? -3.495 -11.519 -9.012 1.00 51.66 100 CYS A N 1
ATOM 790 C CA . CYS A 1 100 ? -4.162 -10.285 -8.582 1.00 51.66 100 CYS A CA 1
ATOM 791 C C . CYS A 1 100 ? -5.536 -10.143 -9.219 1.00 51.66 100 CYS A C 1
ATOM 793 O O . CYS A 1 100 ? -6.433 -9.620 -8.573 1.00 51.66 100 CYS A O 1
ATOM 795 N N . ASP A 1 101 ? -5.738 -10.666 -10.424 1.00 52.66 101 ASP A N 1
ATOM 796 C CA . ASP A 1 101 ? -7.041 -10.642 -11.082 1.00 52.66 101 ASP A CA 1
ATOM 797 C C . ASP A 1 101 ? -8.091 -11.453 -10.293 1.00 52.66 101 ASP A C 1
ATOM 799 O O . ASP A 1 101 ? -9.243 -11.043 -10.158 1.00 52.66 101 ASP A O 1
ATOM 803 N N . PHE A 1 102 ? -7.687 -12.565 -9.664 1.00 47.94 102 PHE A N 1
ATOM 804 C CA . PHE A 1 102 ? -8.568 -13.377 -8.816 1.00 47.94 102 PHE A CA 1
ATOM 805 C C . PHE A 1 102 ? -8.985 -12.669 -7.512 1.00 47.94 102 PHE A C 1
ATOM 807 O O . PHE A 1 102 ? -10.143 -12.781 -7.098 1.00 47.94 102 PHE A O 1
ATOM 814 N N . PHE A 1 103 ? -8.069 -11.933 -6.871 1.00 52.94 103 PHE A N 1
ATOM 815 C CA . PHE A 1 103 ? -8.346 -11.192 -5.632 1.00 52.94 103 PHE A CA 1
ATOM 816 C C . PHE A 1 103 ? -9.054 -9.851 -5.894 1.00 52.94 103 PHE A C 1
ATOM 818 O O . PHE A 1 103 ? -10.065 -9.569 -5.253 1.00 52.94 103 PHE A O 1
ATOM 825 N N . ILE A 1 104 ? -8.598 -9.074 -6.883 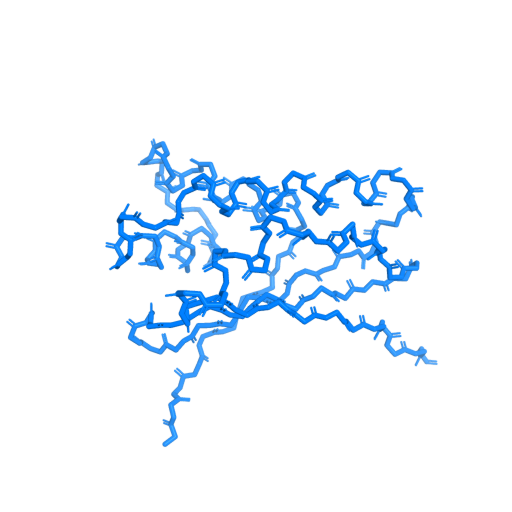1.00 53.44 104 ILE A N 1
ATOM 826 C CA . ILE A 1 104 ? -9.155 -7.760 -7.254 1.00 53.44 104 ILE A CA 1
ATOM 827 C C . ILE A 1 104 ? -10.579 -7.902 -7.813 1.00 53.44 104 ILE A C 1
ATOM 829 O O . ILE A 1 104 ? -11.472 -7.160 -7.409 1.00 53.44 104 ILE A O 1
ATOM 833 N N . ARG A 1 105 ? -10.863 -8.894 -8.677 1.00 51.59 105 ARG A N 1
ATOM 834 C CA . ARG A 1 105 ? -12.221 -9.071 -9.243 1.00 51.59 105 ARG A CA 1
ATOM 835 C C . ARG A 1 105 ? -13.276 -9.484 -8.214 1.00 51.59 105 ARG A C 1
ATOM 837 O O . ARG A 1 105 ? -14.466 -9.335 -8.485 1.00 51.59 105 ARG A O 1
ATOM 844 N N . ARG A 1 106 ? -12.877 -10.014 -7.052 1.00 51.72 106 ARG A N 1
ATOM 845 C CA . ARG A 1 106 ? -13.802 -10.389 -5.966 1.00 51.72 106 ARG A CA 1
ATOM 846 C C . ARG A 1 106 ? -13.874 -9.367 -4.835 1.00 51.72 106 ARG A C 1
ATOM 848 O O . ARG A 1 106 ? -14.777 -9.471 -4.010 1.00 51.72 106 ARG A O 1
ATOM 855 N N . GLN A 1 107 ? -12.968 -8.392 -4.795 1.00 57.19 107 GLN A N 1
ATOM 856 C CA . GLN A 1 107 ? -12.885 -7.390 -3.735 1.00 57.19 107 GLN A CA 1
ATOM 857 C C . GLN A 1 107 ? -12.692 -6.010 -4.364 1.00 57.19 107 GLN A C 1
ATOM 859 O O . GLN A 1 107 ? -11.585 -5.608 -4.700 1.00 57.19 107 GLN A O 1
ATOM 864 N N . GLN A 1 108 ? -13.794 -5.274 -4.517 1.00 60.59 108 GLN A N 1
ATOM 865 C CA . GLN A 1 108 ? -13.873 -3.970 -5.193 1.00 60.59 108 GLN A CA 1
ATOM 866 C C . GLN A 1 108 ? -13.195 -2.812 -4.421 1.00 60.59 108 GLN A C 1
ATOM 868 O O . GLN A 1 108 ? -13.539 -1.653 -4.628 1.00 60.59 108 GLN A O 1
ATOM 873 N N . PHE A 1 109 ? -12.266 -3.108 -3.509 1.00 65.12 109 PHE A N 1
ATOM 874 C CA . PHE A 1 109 ? -11.717 -2.143 -2.552 1.00 65.12 109 PHE A CA 1
ATOM 875 C C . PHE A 1 109 ? -10.366 -1.559 -2.977 1.00 65.12 109 PHE A C 1
ATOM 877 O O . PHE A 1 109 ? -9.945 -0.569 -2.390 1.00 65.12 109 PHE A O 1
ATOM 884 N N . ILE A 1 110 ? -9.667 -2.145 -3.961 1.00 67.94 110 ILE A N 1
ATOM 885 C CA . ILE A 1 110 ? -8.372 -1.630 -4.429 1.00 67.94 110 ILE A CA 1
ATOM 886 C C . ILE A 1 110 ? -8.306 -1.588 -5.958 1.00 67.94 110 ILE A C 1
ATOM 888 O O . ILE A 1 110 ? -8.526 -2.601 -6.620 1.00 67.94 110 ILE A O 1
ATOM 892 N N . ALA A 1 111 ? -7.961 -0.426 -6.512 1.00 69.12 111 ALA A N 1
ATOM 893 C CA . ALA A 1 111 ? -7.670 -0.217 -7.926 1.00 69.12 111 ALA A CA 1
ATOM 894 C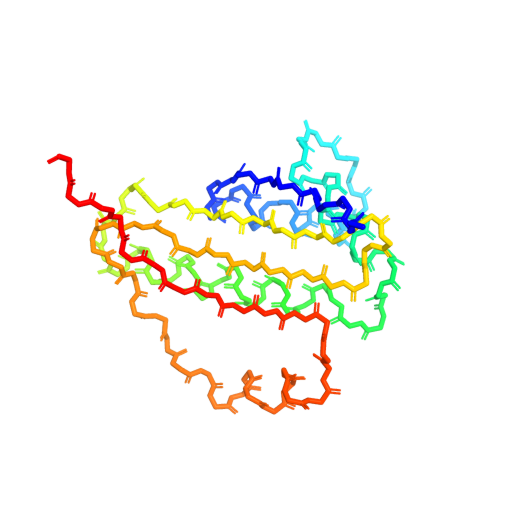 C . ALA A 1 111 ? -6.191 0.153 -8.122 1.00 69.12 111 ALA A C 1
ATOM 896 O O . ALA A 1 111 ? -5.607 0.858 -7.303 1.00 69.12 111 ALA A O 1
ATOM 897 N N . VAL A 1 112 ? -5.584 -0.298 -9.219 1.00 69.38 112 VAL A N 1
ATOM 898 C CA . VAL A 1 112 ? -4.197 0.038 -9.576 1.00 69.38 112 VAL A CA 1
ATOM 899 C C . VAL A 1 112 ? -4.195 0.659 -10.968 1.00 69.38 112 VAL A C 1
ATOM 901 O O . VAL A 1 112 ? -4.757 0.072 -11.891 1.00 69.38 112 VAL A O 1
ATOM 904 N N . ASP A 1 113 ? -3.583 1.833 -11.113 1.00 68.31 113 ASP A N 1
ATOM 905 C CA . ASP A 1 113 ? -3.441 2.549 -12.386 1.00 68.31 113 ASP A CA 1
ATOM 906 C C . ASP A 1 113 ? -1.953 2.821 -12.678 1.00 68.31 113 ASP A C 1
ATOM 908 O O . ASP A 1 113 ? -1.158 3.075 -11.769 1.00 68.31 113 ASP A O 1
ATOM 912 N N . PHE A 1 114 ? -1.562 2.763 -13.949 1.00 67.38 114 PHE A N 1
ATOM 913 C CA . PHE A 1 114 ? -0.183 2.977 -14.394 1.00 67.38 114 PHE A CA 1
ATOM 914 C C . PHE A 1 114 ? -0.155 4.136 -15.374 1.00 67.38 114 PHE A C 1
ATOM 916 O O . PHE A 1 114 ? -0.741 4.046 -16.455 1.00 67.38 114 PHE A O 1
ATOM 923 N N . ARG A 1 115 ? 0.553 5.215 -15.029 1.00 65.06 115 ARG A N 1
ATOM 924 C CA . ARG A 1 115 ? 0.640 6.393 -15.895 1.00 65.06 115 ARG A CA 1
ATOM 925 C C . ARG A 1 115 ? 2.082 6.725 -16.261 1.00 65.06 115 ARG A C 1
ATOM 927 O O . ARG A 1 115 ? 2.932 6.810 -15.375 1.00 65.06 115 ARG A O 1
ATOM 934 N N . PRO A 1 116 ? 2.379 6.961 -17.551 1.00 58.44 116 PRO A N 1
ATOM 935 C CA . PRO A 1 116 ? 3.625 7.603 -17.939 1.00 58.44 116 PRO A CA 1
ATOM 936 C C . PRO A 1 116 ? 3.725 8.978 -17.285 1.00 58.44 116 PRO A C 1
ATOM 938 O O . PRO A 1 116 ? 2.740 9.719 -17.250 1.00 58.44 116 PRO A O 1
ATOM 941 N N . THR A 1 117 ? 4.911 9.346 -16.802 1.00 54.38 117 THR A N 1
ATOM 942 C CA . THR A 1 117 ? 5.178 10.750 -16.478 1.00 54.38 117 THR A CA 1
ATOM 943 C C . THR A 1 117 ? 5.036 11.568 -17.770 1.00 54.38 117 THR A C 1
ATOM 945 O O . THR A 1 117 ? 5.587 11.144 -18.792 1.00 54.38 117 THR A O 1
ATOM 948 N N . PRO A 1 118 ? 4.297 12.694 -17.782 1.00 44.31 118 PRO A N 1
ATOM 949 C CA . PRO A 1 118 ? 4.229 13.550 -18.962 1.00 44.31 118 PRO A CA 1
ATOM 950 C C . PRO A 1 118 ? 5.643 13.982 -19.383 1.00 44.31 118 PRO A C 1
ATOM 952 O O . PRO A 1 118 ? 6.474 14.198 -18.496 1.00 44.31 118 PRO A O 1
ATOM 955 N N . PRO A 1 119 ? 5.941 14.106 -20.690 1.00 42.59 119 PRO A N 1
ATOM 956 C CA . PRO A 1 119 ? 7.152 14.798 -21.114 1.00 42.59 119 PRO A CA 1
ATOM 957 C C . PRO A 1 119 ? 7.114 16.235 -20.567 1.00 42.59 119 PRO A C 1
ATOM 959 O O . PRO A 1 119 ? 6.063 16.877 -20.638 1.00 42.59 119 PRO A O 1
ATOM 962 N N . GLU A 1 120 ? 8.227 16.680 -19.973 1.00 42.75 120 GLU A N 1
ATOM 963 C CA . GLU A 1 120 ? 8.434 18.070 -19.527 1.00 42.75 120 GLU A CA 1
ATOM 964 C C . GLU A 1 120 ? 8.273 19.079 -20.673 1.00 42.75 120 GLU A C 1
ATOM 966 O O . GLU A 1 120 ? 8.671 18.755 -21.819 1.00 42.75 120 GLU A O 1
#

Organism: Salmonella enterica (NCBI:txid28901)